Protein AF-K2ETQ1-F1 (afdb_monomer_lite)

Radius of gyration: 12.08 Å; chains: 1; bounding box: 28×20×32 Å

Secondary structure (DSSP, 8-state):
----------HHHHHHHHHHHHHHHS----HHHHHHHHHHHHHHHHHHH--

Sequence (51 aa):
MLNKMSINFTDEQLKEFKELYKKEFGEDISDEYAIKIASQFVDLLEAVYKK

Structure (mmCIF, N/CA/C/O backbone):
data_AF-K2ETQ1-F1
#
_entry.id   AF-K2ETQ1-F1
#
loop_
_atom_site.group_PDB
_atom_site.id
_atom_site.type_symbol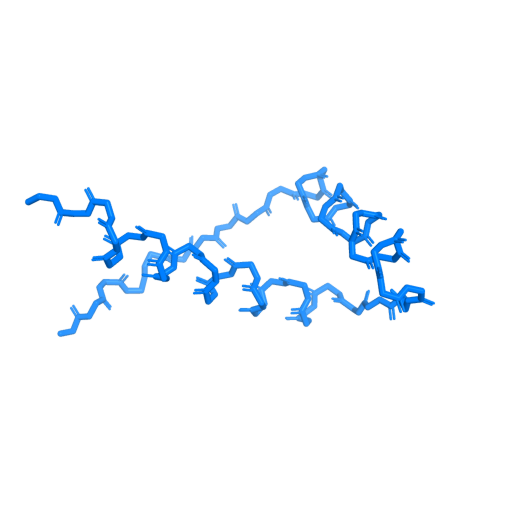
_atom_site.label_atom_id
_atom_site.label_alt_id
_atom_site.label_comp_id
_atom_site.label_asym_id
_atom_site.label_entity_id
_atom_site.label_seq_id
_atom_site.pdbx_PDB_ins_code
_atom_site.Cartn_x
_atom_site.Cartn_y
_atom_site.Cartn_z
_atom_site.occupancy
_atom_site.B_iso_or_equiv
_atom_site.auth_seq_id
_atom_site.auth_comp_id
_atom_site.auth_asym_id
_atom_site.auth_atom_id
_atom_site.pdbx_PDB_model_num
ATOM 1 N N . MET A 1 1 ? 11.142 -13.162 -17.588 1.00 37.12 1 MET A N 1
ATOM 2 C CA . MET A 1 1 ? 11.342 -12.835 -16.163 1.00 37.12 1 MET A CA 1
ATOM 3 C C . MET A 1 1 ? 11.018 -11.362 -16.017 1.00 37.12 1 MET A C 1
ATOM 5 O O . MET A 1 1 ? 11.825 -10.543 -16.434 1.00 37.12 1 MET A O 1
ATOM 9 N N . LEU A 1 2 ? 9.801 -11.023 -15.581 1.00 41.97 2 LEU A N 1
ATOM 10 C CA . LEU A 1 2 ? 9.494 -9.634 -15.239 1.00 41.97 2 LEU A CA 1
ATOM 11 C C . LEU A 1 2 ? 10.358 -9.291 -14.029 1.00 41.97 2 LEU A C 1
ATOM 13 O O . LEU A 1 2 ? 10.394 -10.043 -13.054 1.00 41.97 2 LEU A O 1
ATOM 17 N N . ASN 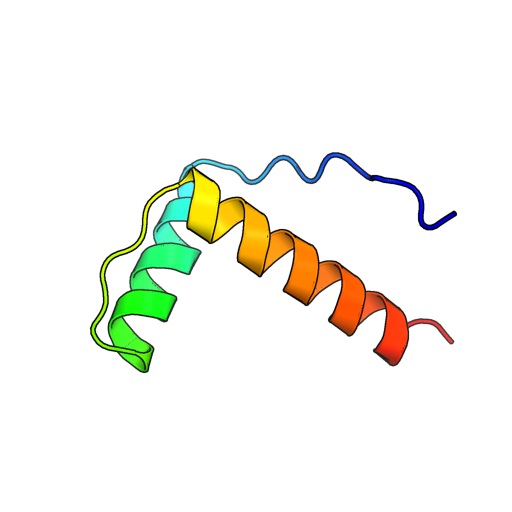A 1 3 ? 11.163 -8.248 -14.189 1.00 41.38 3 ASN A N 1
ATOM 18 C CA . ASN A 1 3 ? 12.079 -7.750 -13.183 1.00 41.38 3 ASN A CA 1
ATOM 19 C C . ASN A 1 3 ? 11.249 -7.514 -11.915 1.00 41.38 3 ASN A C 1
ATOM 21 O O . ASN A 1 3 ? 10.360 -6.668 -11.947 1.00 41.38 3 ASN A O 1
ATOM 25 N N . LYS A 1 4 ? 11.470 -8.295 -10.845 1.00 52.03 4 LYS A N 1
ATOM 26 C CA . LYS A 1 4 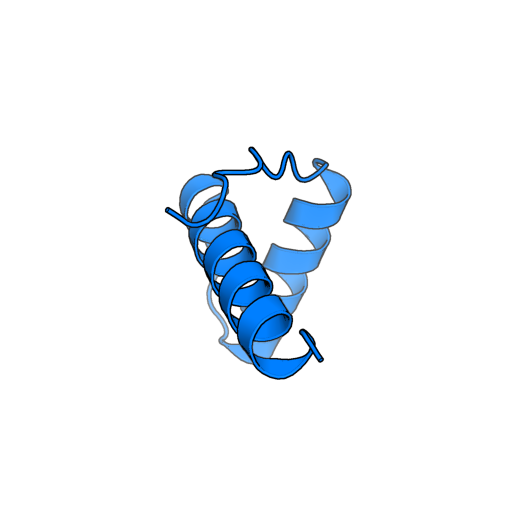? 10.878 -8.037 -9.525 1.00 52.03 4 LYS A CA 1
ATOM 27 C C . LYS A 1 4 ? 11.483 -6.729 -9.032 1.00 52.03 4 LYS A C 1
ATOM 29 O O . LYS A 1 4 ? 12.438 -6.730 -8.261 1.00 52.03 4 LYS A O 1
ATOM 34 N N . MET A 1 5 ? 10.995 -5.612 -9.554 1.00 53.59 5 MET A N 1
ATOM 35 C CA . MET A 1 5 ? 11.232 -4.320 -8.956 1.00 53.59 5 MET A CA 1
ATOM 36 C C . MET A 1 5 ? 10.583 -4.448 -7.584 1.00 53.59 5 MET A C 1
ATOM 38 O O . MET A 1 5 ? 9.379 -4.670 -7.490 1.00 53.59 5 MET A O 1
ATOM 42 N N . SER A 1 6 ? 11.388 -4.468 -6.526 1.00 60.53 6 SER A N 1
ATOM 43 C CA . SER A 1 6 ? 10.877 -4.396 -5.164 1.00 60.53 6 SER A CA 1
ATOM 44 C C . SER A 1 6 ? 10.206 -3.035 -5.035 1.00 60.53 6 SER A C 1
ATOM 46 O O . SER A 1 6 ? 10.867 -2.040 -4.742 1.00 60.53 6 SER A O 1
ATOM 48 N N . ILE A 1 7 ? 8.922 -2.968 -5.391 1.00 67.56 7 ILE A N 1
ATOM 49 C CA . ILE A 1 7 ? 8.120 -1.763 -5.244 1.00 67.56 7 ILE A CA 1
ATOM 50 C C . ILE A 1 7 ? 7.975 -1.565 -3.743 1.00 67.56 7 ILE A C 1
ATOM 52 O O . ILE A 1 7 ? 7.204 -2.251 -3.076 1.00 67.56 7 ILE A O 1
ATOM 56 N N . ASN A 1 8 ? 8.777 -0.651 -3.215 1.00 80.62 8 ASN A N 1
ATOM 57 C CA . ASN A 1 8 ? 8.663 -0.206 -1.843 1.00 80.62 8 ASN A CA 1
ATOM 58 C C . ASN A 1 8 ? 7.646 0.931 -1.834 1.00 80.62 8 ASN A C 1
ATOM 60 O O . ASN A 1 8 ? 7.966 2.056 -2.216 1.00 80.62 8 ASN A O 1
ATOM 64 N N . PHE A 1 9 ? 6.415 0.615 -1.445 1.00 85.38 9 PHE A N 1
ATOM 65 C CA . PHE A 1 9 ? 5.406 1.628 -1.167 1.00 85.38 9 PHE A CA 1
ATOM 66 C C . PHE A 1 9 ? 5.774 2.379 0.114 1.00 85.38 9 PHE A C 1
ATOM 68 O O . PHE A 1 9 ? 6.264 1.773 1.069 1.00 85.38 9 PHE A O 1
ATOM 75 N N . THR A 1 10 ? 5.542 3.689 0.144 1.00 92.75 10 THR A N 1
ATOM 76 C CA . THR A 1 10 ? 5.635 4.458 1.391 1.00 92.75 10 THR A CA 1
ATOM 77 C C . THR A 1 10 ? 4.441 4.152 2.296 1.00 92.75 10 THR A C 1
ATOM 79 O O . THR A 1 10 ? 3.381 3.732 1.824 1.00 92.75 10 THR A O 1
ATOM 82 N N . ASP A 1 11 ? 4.577 4.418 3.597 1.00 92.56 11 ASP A N 1
ATOM 83 C CA . ASP A 1 11 ? 3.476 4.251 4.557 1.00 92.56 11 ASP A CA 1
ATOM 84 C C . ASP A 1 11 ? 2.233 5.069 4.162 1.00 92.56 11 ASP A C 1
ATOM 86 O O . ASP A 1 11 ? 1.102 4.622 4.345 1.00 92.56 11 ASP A O 1
ATOM 90 N N . GLU A 1 12 ? 2.437 6.250 3.570 1.00 95.56 12 GLU A N 1
ATOM 91 C 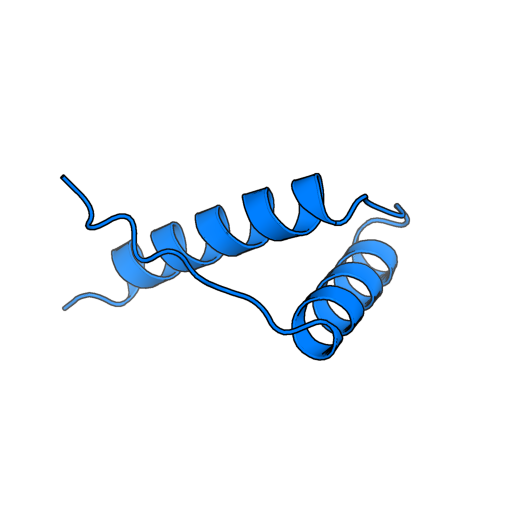CA . GLU A 1 12 ? 1.363 7.115 3.072 1.00 95.56 12 GLU A CA 1
ATOM 92 C C . GLU A 1 12 ? 0.656 6.501 1.858 1.00 95.56 12 GLU A C 1
ATOM 94 O O . GLU A 1 12 ? -0.568 6.403 1.853 1.00 95.56 12 GLU A O 1
ATOM 99 N N . GLN A 1 13 ? 1.408 5.968 0.889 1.00 94.19 13 GLN A N 1
ATOM 100 C CA . GLN A 1 13 ? 0.835 5.269 -0.266 1.00 94.19 13 GLN A CA 1
ATOM 101 C C . GLN A 1 13 ? 0.039 4.027 0.151 1.00 94.19 13 GLN A C 1
ATOM 103 O O . GLN A 1 13 ? -1.044 3.772 -0.378 1.00 94.19 13 GLN A O 1
ATOM 108 N N . LEU A 1 14 ? 0.545 3.254 1.119 1.00 94.19 14 LEU A N 1
ATOM 109 C CA . LEU A 1 14 ? -0.178 2.096 1.650 1.00 94.19 14 LEU A CA 1
ATOM 110 C C . LEU A 1 14 ? -1.432 2.510 2.414 1.00 94.19 14 LEU A C 1
ATOM 112 O O . LEU A 1 14 ? -2.460 1.838 2.313 1.00 94.19 14 LEU A O 1
ATOM 116 N N . LYS A 1 15 ? -1.372 3.604 3.173 1.00 96.56 15 LYS A N 1
ATOM 117 C CA . LYS A 1 15 ? -2.539 4.146 3.867 1.00 96.56 15 LYS A CA 1
ATOM 118 C C . LYS A 1 15 ? -3.627 4.553 2.873 1.00 96.56 15 LYS A C 1
ATOM 120 O O . LYS A 1 15 ? -4.754 4.082 3.010 1.00 96.56 15 LYS A O 1
ATOM 125 N N . GLU A 1 16 ? -3.286 5.347 1.862 1.00 96.94 16 GLU A N 1
ATOM 126 C CA . GLU A 1 16 ? -4.228 5.779 0.822 1.00 96.94 16 GLU A CA 1
ATOM 127 C C . GLU A 1 16 ? -4.837 4.585 0.077 1.00 96.94 16 GLU A C 1
ATOM 129 O O . GLU A 1 16 ? -6.053 4.525 -0.117 1.00 96.94 16 GLU A O 1
ATOM 134 N N . PHE A 1 17 ? -4.018 3.590 -0.282 1.00 95.62 17 PHE A N 1
ATOM 135 C CA . PHE A 1 17 ? -4.498 2.373 -0.936 1.00 95.62 17 PHE A CA 1
ATOM 136 C C . PHE A 1 17 ? -5.530 1.630 -0.077 1.00 95.62 17 PHE A C 1
ATOM 138 O O . PHE A 1 17 ? -6.588 1.248 -0.577 1.00 95.62 17 PHE A O 1
ATOM 145 N N . LYS A 1 18 ? -5.252 1.446 1.220 1.00 97.06 18 LYS A N 1
ATOM 146 C CA . LYS A 1 18 ? -6.172 0.774 2.152 1.00 97.06 18 LYS A CA 1
ATOM 147 C C . LYS A 1 18 ? -7.469 1.557 2.351 1.00 97.06 18 LYS A C 1
ATOM 149 O O . LYS A 1 18 ? -8.536 0.950 2.399 1.00 97.06 18 LYS A O 1
ATOM 154 N N . GLU A 1 19 ? -7.398 2.885 2.442 1.00 97.88 19 GLU A N 1
ATOM 155 C CA . GLU A 1 19 ? -8.583 3.746 2.558 1.00 97.88 19 GLU A CA 1
ATOM 156 C C . GLU A 1 19 ? -9.478 3.646 1.317 1.00 97.88 19 GLU A C 1
ATOM 158 O O . GLU A 1 19 ? -10.698 3.507 1.442 1.00 97.88 19 GLU A O 1
ATOM 163 N N . LEU A 1 20 ? -8.879 3.648 0.122 1.00 97.50 20 LEU A N 1
ATOM 164 C CA . LEU A 1 20 ? -9.606 3.436 -1.129 1.00 97.50 20 LEU A CA 1
ATOM 165 C C . LEU A 1 20 ? -10.202 2.029 -1.202 1.00 97.50 20 LEU A C 1
ATOM 167 O O . LEU A 1 20 ? -11.383 1.890 -1.505 1.00 97.50 20 LEU A O 1
ATOM 171 N N . TYR A 1 21 ? -9.430 0.994 -0.866 1.00 96.75 21 TYR A N 1
ATOM 172 C CA . TYR A 1 21 ? -9.921 -0.385 -0.862 1.00 96.75 21 TYR A CA 1
ATOM 173 C C . TYR A 1 21 ? -11.135 -0.543 0.064 1.00 96.75 21 TYR A C 1
ATOM 175 O O . TYR A 1 21 ? -12.168 -1.075 -0.343 1.00 96.75 21 TYR A O 1
ATOM 183 N N . LYS A 1 22 ? -11.058 0.006 1.281 1.00 97.75 22 LYS A N 1
ATOM 184 C CA . LYS A 1 22 ? -12.175 0.016 2.228 1.00 97.75 22 LYS A CA 1
ATOM 185 C C . LYS A 1 22 ? -13.391 0.753 1.681 1.00 97.75 22 LYS A C 1
ATOM 187 O O . LYS A 1 22 ? -14.513 0.293 1.863 1.00 97.75 22 LYS A O 1
ATOM 192 N N . LYS A 1 23 ? -13.192 1.899 1.032 1.00 98.00 23 LYS A N 1
ATOM 193 C CA . LYS A 1 23 ? -14.289 2.676 0.449 1.00 98.00 23 LYS A CA 1
ATOM 194 C C . LYS A 1 23 ? -15.017 1.902 -0.655 1.00 98.00 23 LYS A C 1
ATOM 196 O O . LYS A 1 23 ? -16.242 1.953 -0.701 1.00 98.00 23 LYS A O 1
ATOM 201 N N . GLU A 1 24 ? -14.281 1.211 -1.520 1.00 97.06 24 GLU A N 1
ATOM 202 C CA . GLU A 1 24 ? -14.849 0.518 -2.683 1.00 97.06 24 GLU A CA 1
ATOM 203 C C . GLU A 1 24 ? -15.436 -0.859 -2.334 1.00 97.06 24 GLU A C 1
ATOM 205 O O . GLU A 1 24 ? -16.466 -1.248 -2.883 1.00 97.06 24 GLU A O 1
ATOM 210 N N . PHE A 1 25 ? -14.812 -1.590 -1.406 1.00 96.69 25 PHE A N 1
ATOM 211 C CA . PHE A 1 25 ? -15.181 -2.977 -1.091 1.00 96.69 25 PHE A CA 1
ATOM 212 C C . PHE A 1 25 ? -15.765 -3.169 0.313 1.00 96.69 25 PHE A C 1
ATOM 214 O O . PHE A 1 25 ? -16.297 -4.232 0.614 1.00 96.69 25 PHE A O 1
ATOM 221 N N . GLY A 1 26 ? -15.697 -2.154 1.178 1.00 97.19 26 GLY A N 1
ATOM 222 C CA . GLY A 1 26 ? -16.190 -2.225 2.557 1.00 97.19 26 GLY A CA 1
ATOM 223 C C . GLY A 1 26 ? -15.298 -3.027 3.510 1.00 97.19 26 GLY A C 1
ATOM 224 O O . GLY A 1 26 ? -15.707 -3.282 4.641 1.00 97.19 26 GLY A O 1
ATOM 225 N N . GLU A 1 27 ? -14.096 -3.419 3.080 1.00 95.69 27 GLU A N 1
ATOM 226 C CA . GLU A 1 27 ? -13.195 -4.306 3.821 1.00 95.69 27 GLU A CA 1
ATOM 227 C C . GLU A 1 27 ? -11.897 -3.600 4.234 1.00 95.69 27 GLU A C 1
ATOM 229 O O . GLU A 1 27 ? -11.253 -2.919 3.437 1.00 95.69 27 GLU A O 1
ATOM 234 N N . ASP A 1 28 ? -11.486 -3.800 5.488 1.00 97.19 28 ASP A N 1
ATOM 235 C CA . ASP A 1 28 ? -10.154 -3.435 5.966 1.00 97.19 28 ASP A CA 1
ATOM 236 C C . ASP A 1 28 ? -9.164 -4.562 5.646 1.00 97.19 28 ASP A C 1
ATOM 238 O O . ASP A 1 28 ? -9.443 -5.739 5.882 1.00 97.19 28 ASP A O 1
ATOM 242 N N . ILE A 1 29 ? -7.981 -4.203 5.148 1.00 96.25 29 ILE A N 1
ATOM 243 C CA . ILE A 1 29 ? -6.955 -5.164 4.733 1.00 96.25 29 ILE A CA 1
ATOM 244 C C . ILE A 1 29 ? -5.618 -4.925 5.437 1.00 96.25 29 ILE A C 1
ATOM 246 O O . ILE A 1 29 ? -5.303 -3.804 5.842 1.00 96.25 29 ILE A O 1
ATOM 250 N N . SER A 1 30 ? -4.819 -5.987 5.571 1.00 96.50 30 SER A N 1
ATOM 251 C CA . SER A 1 30 ? -3.467 -5.908 6.133 1.00 96.50 30 SER A CA 1
ATOM 252 C C . SER A 1 30 ? -2.476 -5.268 5.159 1.00 96.50 30 SER A C 1
ATOM 254 O O . SER A 1 30 ? -2.685 -5.273 3.945 1.00 96.50 30 SER A O 1
ATOM 256 N N . ASP A 1 31 ? -1.354 -4.778 5.687 1.00 93.94 31 ASP A N 1
ATOM 257 C CA . ASP A 1 31 ? -0.278 -4.185 4.883 1.00 93.94 31 ASP A CA 1
ATOM 258 C C . ASP A 1 31 ? 0.308 -5.191 3.887 1.00 93.94 31 ASP A C 1
ATOM 260 O O . ASP A 1 31 ? 0.493 -4.873 2.716 1.00 93.94 31 ASP A O 1
ATOM 264 N N . GLU A 1 32 ? 0.519 -6.439 4.314 1.00 93.25 32 GLU A N 1
ATOM 265 C CA . GLU A 1 32 ? 1.008 -7.517 3.446 1.00 93.25 32 GLU A CA 1
ATOM 266 C C . GLU A 1 32 ? 0.064 -7.778 2.265 1.00 93.25 32 GLU A C 1
ATOM 268 O O . GLU A 1 32 ? 0.512 -7.984 1.133 1.00 93.25 32 GLU A O 1
ATOM 273 N N . TYR A 1 33 ? -1.251 -7.751 2.510 1.00 94.31 33 TYR A N 1
ATOM 274 C CA . TYR A 1 33 ? -2.243 -7.955 1.460 1.00 94.31 33 TYR A CA 1
ATOM 275 C C . TYR A 1 33 ? -2.350 -6.739 0.533 1.00 94.31 33 TYR A C 1
ATOM 277 O O . TYR A 1 33 ? -2.397 -6.908 -0.687 1.00 94.31 33 TYR A O 1
ATOM 285 N N . ALA A 1 34 ? -2.303 -5.527 1.093 1.00 94.12 34 ALA A N 1
ATOM 286 C CA . ALA A 1 34 ? -2.272 -4.281 0.334 1.00 94.12 34 ALA A CA 1
ATOM 287 C C . ALA A 1 34 ? -1.070 -4.232 -0.621 1.00 94.12 34 ALA A C 1
ATOM 289 O O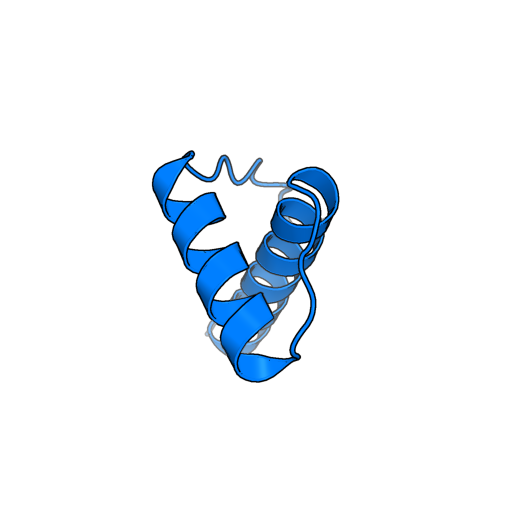 . ALA A 1 34 ? -1.252 -4.010 -1.818 1.00 94.12 34 ALA A O 1
ATOM 290 N N . ILE A 1 35 ? 0.136 -4.534 -0.125 1.00 92.69 35 ILE A N 1
ATOM 291 C CA . ILE A 1 35 ? 1.363 -4.602 -0.933 1.00 92.69 35 ILE A CA 1
ATOM 292 C C . ILE A 1 35 ? 1.195 -5.614 -2.068 1.00 92.69 35 ILE A C 1
ATOM 294 O O . ILE A 1 35 ? 1.482 -5.301 -3.223 1.00 92.69 35 ILE A O 1
ATOM 298 N N . LYS A 1 36 ? 0.688 -6.815 -1.761 1.00 92.25 36 LYS A N 1
ATOM 299 C CA . LYS A 1 36 ? 0.496 -7.872 -2.759 1.00 92.25 36 LYS A CA 1
ATOM 300 C C . LYS A 1 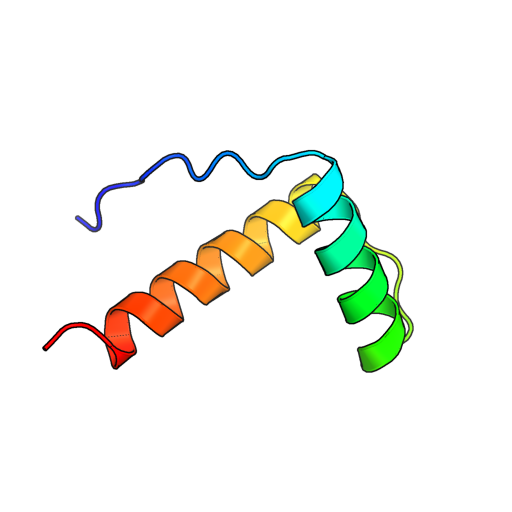36 ? -0.423 -7.424 -3.898 1.00 92.25 36 LYS A C 1
ATOM 302 O O . LYS A 1 36 ? -0.051 -7.592 -5.059 1.00 92.25 36 LYS A O 1
ATOM 307 N N . ILE A 1 37 ? -1.601 -6.877 -3.588 1.00 92.62 37 ILE A N 1
ATOM 308 C CA . ILE A 1 37 ? -2.551 -6.438 -4.622 1.00 92.62 37 ILE A CA 1
ATOM 309 C C . ILE A 1 37 ? -1.979 -5.261 -5.409 1.00 92.62 37 ILE A C 1
ATOM 311 O O . ILE A 1 37 ? -2.039 -5.264 -6.637 1.00 92.62 37 ILE A O 1
ATOM 315 N N . ALA A 1 38 ? -1.406 -4.270 -4.725 1.00 91.31 38 ALA A N 1
ATOM 316 C CA . ALA A 1 38 ? -0.852 -3.092 -5.378 1.00 91.31 38 ALA A CA 1
ATOM 317 C C . ALA A 1 38 ? 0.274 -3.470 -6.357 1.00 91.31 38 ALA A C 1
ATOM 319 O O . ALA A 1 38 ? 0.291 -2.977 -7.484 1.00 91.31 38 ALA A O 1
ATOM 320 N N . SER A 1 39 ? 1.156 -4.410 -5.991 1.00 89.81 39 SER A N 1
ATOM 321 C CA . SER A 1 39 ? 2.166 -4.947 -6.914 1.00 89.81 39 SER A CA 1
ATOM 322 C C . SER A 1 39 ? 1.540 -5.641 -8.127 1.00 89.81 39 SER A C 1
ATOM 324 O O . SER A 1 39 ? 1.942 -5.368 -9.254 1.00 89.81 39 SER A O 1
ATOM 326 N N . GLN A 1 40 ? 0.516 -6.479 -7.923 1.00 90.50 40 GLN A N 1
ATOM 327 C CA . GLN A 1 40 ? -0.191 -7.135 -9.031 1.00 90.50 40 GLN A CA 1
ATOM 328 C C . GLN A 1 40 ? -0.860 -6.120 -9.967 1.00 90.50 40 GLN A C 1
ATOM 330 O O . GLN A 1 40 ? -0.859 -6.304 -11.181 1.00 90.50 40 GLN A O 1
ATOM 335 N N . PHE A 1 41 ? -1.418 -5.038 -9.423 1.00 90.12 41 PHE A N 1
ATOM 336 C CA . PHE A 1 41 ? -2.030 -3.982 -10.221 1.00 90.12 41 PHE A CA 1
ATOM 337 C C . PHE A 1 41 ? -0.998 -3.238 -11.075 1.00 90.12 41 PHE A C 1
ATOM 339 O O . PHE A 1 41 ? -1.252 -2.997 -12.254 1.00 90.12 41 PHE A O 1
ATOM 346 N N . VAL A 1 42 ? 0.179 -2.930 -10.521 1.00 86.94 42 VAL A N 1
ATOM 347 C CA . VAL A 1 42 ? 1.280 -2.328 -11.290 1.00 86.94 42 VAL A CA 1
ATOM 348 C C . VAL A 1 42 ? 1.737 -3.259 -12.414 1.00 86.94 42 VAL A C 1
ATOM 350 O O . VAL A 1 42 ? 1.863 -2.798 -13.546 1.00 86.94 42 VAL A O 1
ATOM 353 N N . ASP A 1 43 ? 1.892 -4.560 -12.150 1.00 86.62 43 ASP A N 1
ATOM 354 C CA . ASP A 1 43 ? 2.246 -5.546 -13.183 1.00 86.62 43 ASP A CA 1
ATOM 355 C C . ASP A 1 43 ? 1.227 -5.553 -14.339 1.00 86.62 43 ASP A C 1
ATOM 357 O O . ASP A 1 43 ? 1.598 -5.595 -15.517 1.00 86.62 43 ASP A O 1
ATOM 361 N N . LEU A 1 44 ? -0.069 -5.486 -14.014 1.00 89.56 44 LEU A N 1
ATOM 362 C CA . LEU A 1 44 ? -1.144 -5.431 -15.008 1.00 89.56 44 LEU A CA 1
ATOM 363 C C . LEU A 1 44 ? -1.139 -4.113 -15.790 1.00 89.56 44 LEU A C 1
ATOM 365 O O . LEU A 1 44 ? -1.278 -4.132 -17.014 1.00 89.56 44 LEU A O 1
ATOM 369 N N . LEU A 1 45 ? -0.954 -2.977 -15.114 1.00 87.81 45 LEU A N 1
ATOM 370 C CA . LEU A 1 45 ? -0.836 -1.679 -15.775 1.00 87.81 45 LEU A CA 1
ATOM 371 C C . LEU A 1 45 ? 0.366 -1.647 -16.720 1.00 87.81 45 LEU A C 1
ATOM 373 O O . LEU A 1 45 ? 0.227 -1.205 -17.859 1.00 87.81 45 LEU A O 1
ATOM 377 N N . GLU A 1 46 ? 1.523 -2.158 -16.298 1.00 85.94 46 GLU A N 1
ATOM 378 C CA . GLU A 1 46 ? 2.695 -2.260 -17.166 1.00 85.94 46 GLU A CA 1
ATOM 379 C C . GLU A 1 46 ? 2.417 -3.105 -18.409 1.00 85.94 46 GLU A C 1
ATOM 381 O O . GLU A 1 46 ? 2.858 -2.742 -19.497 1.00 85.94 46 GLU A O 1
ATOM 386 N N . ALA A 1 47 ? 1.692 -4.218 -18.275 1.00 88.75 47 ALA A N 1
ATOM 387 C CA . ALA A 1 47 ? 1.352 -5.072 -19.410 1.00 88.75 47 ALA A CA 1
ATOM 388 C C . ALA A 1 47 ? 0.455 -4.361 -20.440 1.00 88.75 47 ALA A C 1
ATOM 390 O O . ALA A 1 47 ? 0.584 -4.618 -21.635 1.00 88.75 47 ALA A O 1
ATOM 391 N N . VAL A 1 48 ? -0.433 -3.468 -19.992 1.00 88.81 48 VAL A N 1
ATOM 392 C CA . VAL A 1 48 ? -1.342 -2.705 -20.867 1.00 88.81 48 VAL A CA 1
ATOM 393 C C . VAL A 1 48 ? -0.663 -1.467 -21.465 1.00 88.81 48 VAL A C 1
ATOM 395 O O . VAL A 1 48 ? -0.929 -1.119 -22.615 1.00 88.81 48 VAL A O 1
ATOM 398 N N . TYR A 1 49 ? 0.210 -0.796 -20.706 1.00 82.81 49 TYR A N 1
ATOM 399 C CA . TYR A 1 49 ? 0.828 0.477 -21.097 1.00 82.81 49 TYR A CA 1
ATOM 400 C C . TYR A 1 49 ? 2.228 0.354 -21.714 1.00 82.81 49 TYR A C 1
ATOM 402 O O . TYR A 1 49 ? 2.712 1.334 -22.289 1.00 82.81 49 TYR A O 1
ATOM 410 N N . LYS A 1 50 ? 2.883 -0.814 -21.659 1.00 65.88 50 LYS A N 1
ATOM 411 C CA . LYS A 1 50 ? 4.074 -1.085 -22.480 1.00 65.88 50 LYS A CA 1
ATOM 412 C C . LYS A 1 50 ? 3.676 -1.124 -23.960 1.00 65.88 50 LYS A C 1
ATOM 414 O O . LYS A 1 50 ? 3.167 -2.130 -24.445 1.00 65.88 50 LYS A O 1
ATOM 419 N N . LYS A 1 51 ? 3.909 -0.010 -24.662 1.00 51.91 51 LYS A N 1
ATOM 420 C CA . LYS A 1 51 ? 4.178 -0.024 -26.107 1.00 51.91 51 LYS A CA 1
ATOM 421 C C . LYS A 1 51 ? 5.502 -0.722 -26.388 1.00 51.91 51 LYS A C 1
ATOM 423 O O . LYS A 1 51 ? 6.443 -0.517 -25.588 1.00 51.91 51 LYS A O 1
#

pLDDT: mean 85.69, std 16.47, range [37.12, 98.0]

Foldseek 3Di:
DPPPPVPDDDPVRLVVQQVVCCVVPVDGDDSVVSSVVVVVVVVVVCVVPVD